Protein AF-A0A259PME0-F1 (afdb_monomer_lite)

Structure (mmCIF, N/CA/C/O backbone):
data_AF-A0A259PME0-F1
#
_entry.id   AF-A0A259PME0-F1
#
loop_
_atom_site.group_PDB
_atom_site.id
_atom_site.type_symbol
_atom_site.label_atom_id
_atom_site.label_alt_id
_atom_site.label_comp_id
_atom_site.label_asym_id
_atom_site.label_entity_id
_atom_site.label_seq_id
_atom_site.pdbx_PDB_ins_code
_atom_site.Cartn_x
_atom_site.Cartn_y
_atom_site.Cartn_z
_atom_site.occupancy
_atom_site.B_iso_or_equiv
_atom_site.auth_seq_id
_atom_site.auth_comp_id
_atom_site.auth_asym_id
_atom_site.auth_atom_id
_atom_site.pdbx_PDB_model_num
ATOM 1 N N . MET A 1 1 ? 50.983 -9.023 -25.231 1.00 51.34 1 MET A N 1
ATOM 2 C CA . MET A 1 1 ? 50.658 -7.754 -24.543 1.00 51.34 1 MET A CA 1
ATOM 3 C C . MET A 1 1 ? 49.370 -7.210 -25.160 1.00 51.34 1 MET A C 1
ATOM 5 O O . MET A 1 1 ? 49.412 -6.397 -26.072 1.00 51.34 1 MET A O 1
ATOM 9 N N . SER A 1 2 ? 48.228 -7.770 -24.757 1.00 60.22 2 SER A N 1
ATOM 10 C CA . SER A 1 2 ? 46.908 -7.539 -25.363 1.00 60.22 2 SER A CA 1
ATOM 11 C C . SER A 1 2 ? 46.175 -6.479 -24.543 1.00 60.22 2 SER A C 1
ATOM 13 O O . SER A 1 2 ? 45.807 -6.727 -23.398 1.00 60.22 2 SER A O 1
ATOM 15 N N . ARG A 1 3 ? 46.016 -5.272 -25.091 1.00 65.44 3 ARG A N 1
ATOM 16 C CA . ARG A 1 3 ? 45.240 -4.211 -24.440 1.00 65.44 3 ARG A CA 1
ATOM 17 C C . ARG A 1 3 ? 43.755 -4.542 -24.592 1.00 65.44 3 ARG A C 1
ATOM 19 O O . ARG A 1 3 ? 43.238 -4.511 -25.703 1.00 65.44 3 ARG A O 1
ATOM 26 N N . HIS A 1 4 ? 43.091 -4.867 -23.486 1.00 63.72 4 HIS A N 1
ATOM 27 C CA . HIS A 1 4 ? 41.632 -4.860 -23.413 1.00 63.72 4 HIS A CA 1
ATOM 28 C C . HIS A 1 4 ? 41.156 -3.413 -23.616 1.00 63.72 4 HIS A C 1
ATOM 30 O O . HIS A 1 4 ? 41.582 -2.544 -22.851 1.00 63.72 4 HIS A O 1
ATOM 36 N N . PRO A 1 5 ? 40.312 -3.113 -24.617 1.00 66.19 5 PRO A N 1
ATOM 37 C CA . PRO A 1 5 ? 39.682 -1.808 -24.701 1.00 66.19 5 PRO A CA 1
ATOM 38 C C . PRO A 1 5 ? 38.710 -1.678 -23.525 1.00 66.19 5 PRO A C 1
ATOM 40 O O . PRO A 1 5 ? 37.738 -2.425 -23.406 1.00 66.19 5 PRO A O 1
ATOM 43 N N . SER A 1 6 ? 39.009 -0.745 -22.629 1.00 60.91 6 SER A N 1
ATOM 44 C CA . SER A 1 6 ? 38.092 -0.246 -21.615 1.00 60.91 6 SER A CA 1
ATOM 45 C C . SER A 1 6 ? 36.872 0.338 -22.326 1.00 60.91 6 SER A C 1
ATOM 47 O O . SER A 1 6 ? 36.961 1.355 -23.010 1.00 60.91 6 SER A O 1
ATOM 49 N N . GLN A 1 7 ? 35.731 -0.338 -22.200 1.00 65.56 7 GLN A N 1
ATOM 50 C CA . GLN A 1 7 ? 34.450 0.175 -22.670 1.00 65.56 7 GLN A CA 1
ATOM 51 C C . GLN A 1 7 ? 34.042 1.335 -21.761 1.00 65.56 7 GLN A C 1
ATOM 53 O O . GLN A 1 7 ? 33.432 1.139 -20.713 1.00 65.56 7 GLN A O 1
ATOM 58 N N . THR A 1 8 ? 34.430 2.552 -22.130 1.00 60.94 8 THR A N 1
ATOM 59 C CA . THR A 1 8 ? 33.893 3.768 -21.522 1.00 60.94 8 THR A CA 1
ATOM 60 C C . THR A 1 8 ? 32.393 3.793 -21.818 1.00 60.94 8 THR A C 1
ATOM 62 O O . THR A 1 8 ? 32.030 3.727 -22.997 1.00 60.94 8 THR A O 1
ATOM 65 N N . PRO A 1 9 ? 31.502 3.861 -20.814 1.00 61.31 9 PRO A N 1
ATOM 66 C CA . PRO A 1 9 ? 30.078 3.918 -21.083 1.00 61.31 9 PRO A CA 1
ATOM 67 C C . PRO A 1 9 ? 29.798 5.253 -21.768 1.00 61.31 9 PRO A C 1
ATOM 69 O O . 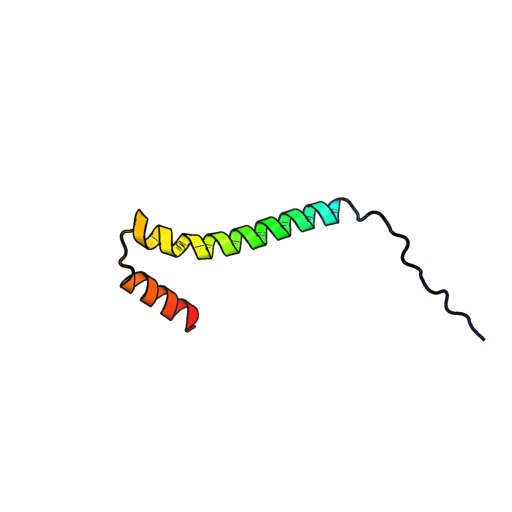PRO A 1 9 ? 29.814 6.313 -21.143 1.00 61.31 9 PRO A O 1
ATOM 72 N N . ALA A 1 10 ? 29.576 5.212 -23.081 1.00 64.12 10 ALA A N 1
ATOM 73 C CA . ALA A 1 10 ? 28.927 6.308 -23.771 1.00 64.12 10 ALA A CA 1
ATOM 74 C C . ALA A 1 10 ? 27.590 6.525 -23.055 1.0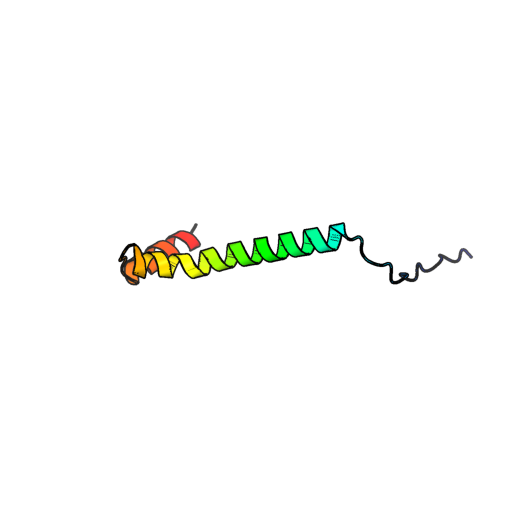0 64.12 10 ALA A C 1
ATOM 76 O O . ALA A 1 10 ? 26.835 5.563 -22.881 1.00 64.12 10 ALA A O 1
ATOM 77 N N . LEU A 1 11 ? 27.325 7.753 -22.599 1.00 62.91 11 LEU A N 1
ATOM 78 C CA . LEU A 1 11 ? 26.048 8.179 -22.019 1.00 62.91 11 LEU A CA 1
ATOM 79 C C . LEU A 1 11 ? 24.957 8.021 -23.086 1.00 62.91 11 LEU A C 1
ATOM 81 O O . LEU A 1 11 ? 24.572 8.956 -23.784 1.00 62.91 11 LEU A O 1
ATOM 85 N N . THR A 1 12 ? 24.530 6.782 -23.281 1.00 66.94 12 THR A N 1
ATOM 86 C CA . THR A 1 12 ? 23.614 6.380 -24.331 1.00 66.94 12 THR A CA 1
ATOM 87 C C . THR A 1 12 ? 22.229 6.676 -23.801 1.00 66.94 12 THR A C 1
ATOM 89 O O . THR A 1 12 ? 21.851 6.215 -22.724 1.00 66.94 12 THR A O 1
ATOM 92 N N . ARG A 1 13 ? 21.478 7.497 -24.532 1.00 80.25 13 ARG A N 1
ATOM 93 C CA . ARG A 1 13 ? 20.093 7.823 -24.201 1.00 80.25 13 ARG A CA 1
ATOM 94 C C . ARG A 1 13 ? 19.315 6.524 -23.971 1.00 80.25 13 ARG A C 1
ATOM 96 O O . ARG A 1 13 ? 19.211 5.707 -24.884 1.00 80.25 13 ARG A O 1
ATOM 103 N N . LEU A 1 14 ? 18.786 6.344 -22.760 1.00 84.81 14 LEU A N 1
ATOM 104 C CA . LEU A 1 14 ? 17.996 5.164 -22.409 1.00 84.81 14 LEU A CA 1
ATOM 105 C C . LEU A 1 14 ? 16.817 5.005 -23.390 1.00 84.81 14 LEU A C 1
ATOM 107 O O . LEU A 1 14 ? 16.150 6.002 -23.700 1.00 84.81 14 LEU A O 1
ATOM 111 N N . PRO A 1 15 ? 16.537 3.783 -23.880 1.00 90.31 15 PRO A N 1
ATOM 112 C CA . PRO A 1 15 ? 15.409 3.535 -24.768 1.00 90.31 15 PRO A CA 1
ATOM 113 C C . PRO A 1 15 ? 14.089 3.994 -24.140 1.00 90.31 15 PRO A C 1
ATOM 115 O O . PRO A 1 15 ? 13.856 3.802 -22.947 1.00 90.31 15 PRO A O 1
ATOM 118 N N . ARG A 1 16 ? 13.186 4.558 -24.952 1.00 91.19 16 ARG A N 1
ATOM 119 C CA . ARG A 1 16 ? 11.878 5.065 -24.483 1.00 91.19 16 ARG A CA 1
ATOM 120 C C . ARG A 1 16 ? 11.064 4.005 -23.731 1.00 91.19 16 ARG A C 1
ATOM 122 O O . ARG A 1 16 ? 10.358 4.342 -22.790 1.00 91.19 16 ARG A O 1
ATOM 129 N N . THR A 1 17 ? 11.193 2.737 -24.113 1.00 95.25 17 THR A N 1
ATOM 130 C CA . THR A 1 17 ? 10.518 1.611 -23.455 1.00 95.25 17 THR A CA 1
ATOM 131 C C . THR A 1 17 ? 10.960 1.426 -22.004 1.00 95.25 17 THR A C 1
ATOM 133 O O . THR A 1 17 ? 10.125 1.122 -21.163 1.00 95.25 17 THR A O 1
ATOM 136 N N . VAL A 1 18 ? 12.237 1.667 -21.685 1.00 94.06 18 VAL A N 1
ATOM 137 C CA . VAL A 1 18 ? 12.746 1.566 -20.305 1.00 94.06 18 VAL A CA 1
ATOM 138 C C . VAL A 1 18 ? 12.105 2.634 -19.421 1.00 94.06 18 VAL A C 1
ATOM 140 O O . VAL A 1 18 ? 11.698 2.337 -18.305 1.00 94.06 18 VAL A O 1
ATOM 143 N N . TRP A 1 19 ? 11.932 3.851 -19.942 1.00 94.62 19 TRP A N 1
ATOM 144 C CA . TRP A 1 19 ? 11.218 4.918 -19.235 1.00 94.62 19 TRP A CA 1
ATOM 145 C C . TRP A 1 19 ? 9.749 4.575 -18.980 1.00 94.62 19 TRP A C 1
ATOM 147 O O . TRP A 1 19 ? 9.263 4.776 -17.871 1.00 94.62 19 TRP A O 1
ATOM 157 N N . LEU A 1 20 ? 9.052 4.029 -19.981 1.00 97.06 20 LEU A N 1
ATOM 158 C CA . LEU A 1 20 ? 7.656 3.611 -19.828 1.00 97.06 20 LEU A CA 1
ATOM 159 C C . LEU A 1 20 ? 7.514 2.475 -18.806 1.00 97.06 20 LEU A C 1
ATOM 161 O O . LEU A 1 20 ? 6.673 2.569 -17.918 1.00 97.06 20 LEU A O 1
ATOM 165 N N . LEU A 1 21 ? 8.359 1.442 -18.888 1.00 97.06 21 LEU A N 1
ATOM 166 C CA . LEU A 1 21 ? 8.360 0.335 -17.928 1.00 97.06 21 LEU A CA 1
ATOM 167 C C . LEU A 1 21 ? 8.738 0.796 -16.517 1.00 97.06 21 LEU A C 1
ATOM 169 O O . LEU A 1 21 ? 8.140 0.325 -15.557 1.00 97.06 21 LEU A O 1
ATOM 173 N N . GLY A 1 22 ? 9.665 1.748 -16.386 1.00 96.81 22 GLY A N 1
ATOM 174 C CA . GLY A 1 22 ? 10.009 2.354 -15.100 1.00 96.81 22 GLY A CA 1
ATOM 175 C C . GLY A 1 22 ? 8.821 3.075 -14.463 1.00 96.81 22 GLY A C 1
ATOM 176 O O . GLY A 1 22 ? 8.566 2.903 -13.278 1.00 96.81 22 GLY A O 1
ATOM 177 N N . TRP A 1 23 ? 8.045 3.820 -15.253 1.00 97.94 23 TRP A N 1
ATOM 178 C CA . TRP A 1 23 ? 6.831 4.483 -14.767 1.00 97.94 23 TRP A CA 1
ATOM 179 C C . TRP A 1 23 ? 5.741 3.492 -14.371 1.00 97.94 23 TRP A C 1
ATOM 181 O O . TRP A 1 23 ? 5.140 3.633 -13.312 1.00 97.94 23 TRP A O 1
ATOM 191 N N . VAL A 1 24 ? 5.518 2.462 -15.189 1.00 97.50 24 VAL A N 1
ATOM 192 C CA . VAL A 1 24 ? 4.571 1.389 -14.861 1.00 97.50 24 VAL A CA 1
ATOM 193 C C . VAL A 1 24 ? 4.981 0.687 -13.568 1.00 97.50 24 VAL A C 1
ATOM 195 O O . VAL A 1 24 ? 4.140 0.505 -12.697 1.00 97.50 24 VAL A O 1
ATOM 198 N N . SER A 1 25 ? 6.263 0.353 -13.411 1.00 97.31 25 SER A N 1
ATOM 199 C CA . SER A 1 25 ? 6.787 -0.274 -12.196 1.00 97.31 25 SER A CA 1
ATOM 200 C C . SER A 1 25 ? 6.624 0.624 -10.973 1.00 97.31 25 SER A C 1
ATOM 202 O O . SER A 1 25 ? 6.207 0.140 -9.930 1.00 97.31 25 SER A O 1
ATOM 204 N N . LEU A 1 26 ? 6.922 1.920 -11.098 1.00 97.69 26 LEU A N 1
ATOM 205 C CA . LEU A 1 26 ? 6.764 2.879 -10.005 1.00 97.69 26 LEU A CA 1
ATOM 206 C C . LEU A 1 26 ? 5.301 2.982 -9.567 1.00 97.69 26 LEU A C 1
ATOM 208 O O . LEU A 1 26 ? 5.005 2.929 -8.379 1.00 97.69 26 LEU A O 1
ATOM 212 N N . PHE A 1 27 ? 4.377 3.124 -10.520 1.00 97.50 27 PHE A N 1
ATOM 213 C CA . PHE A 1 27 ? 2.953 3.198 -10.200 1.00 97.50 27 PHE A CA 1
ATOM 214 C C . PHE A 1 27 ? 2.411 1.888 -9.644 1.00 97.50 27 PHE A C 1
ATOM 216 O O . PHE A 1 27 ? 1.548 1.921 -8.773 1.00 97.50 27 PHE A O 1
ATOM 223 N N . MET A 1 28 ? 2.913 0.753 -10.124 1.00 96.25 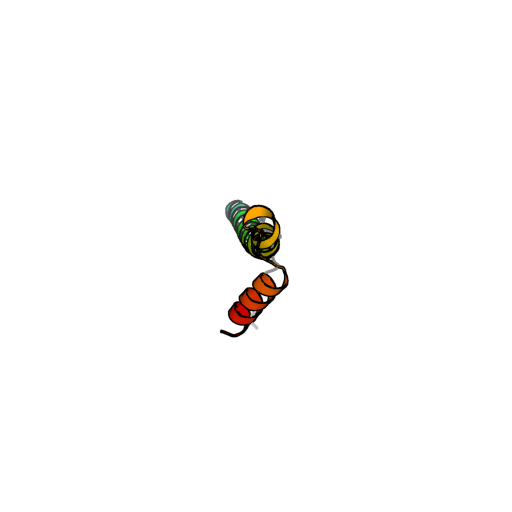28 MET A N 1
ATOM 224 C CA . MET A 1 28 ? 2.567 -0.554 -9.582 1.00 96.25 28 MET A CA 1
ATOM 225 C C . MET A 1 28 ? 2.981 -0.657 -8.111 1.00 96.25 28 MET A C 1
ATOM 227 O O . MET A 1 28 ? 2.133 -0.966 -7.280 1.00 96.25 28 MET A O 1
ATOM 231 N N . ASP A 1 29 ? 4.238 -0.335 -7.800 1.00 96.00 29 ASP A N 1
ATOM 232 C CA . ASP A 1 29 ? 4.800 -0.395 -6.445 1.00 96.00 29 ASP A CA 1
ATOM 233 C C . ASP A 1 29 ? 4.080 0.566 -5.486 1.00 96.00 29 ASP A C 1
ATOM 235 O O . ASP A 1 29 ? 3.588 0.175 -4.426 1.00 96.00 29 ASP A O 1
ATOM 239 N N . MET A 1 30 ? 3.887 1.814 -5.926 1.00 96.62 30 MET A N 1
ATOM 240 C CA . MET A 1 30 ? 3.133 2.810 -5.169 1.00 96.62 30 MET A CA 1
ATOM 241 C C . MET A 1 30 ? 1.686 2.359 -4.934 1.00 96.62 30 MET A C 1
ATOM 243 O O . MET A 1 30 ? 1.160 2.529 -3.840 1.00 96.62 30 MET A O 1
ATOM 247 N N . SER A 1 31 ? 1.025 1.773 -5.937 1.00 95.94 31 SER A N 1
ATOM 248 C CA . SER A 1 31 ? -0.353 1.300 -5.788 1.00 95.94 31 SER A CA 1
ATOM 249 C C . SER A 1 31 ? -0.462 0.167 -4.774 1.00 95.94 31 SER A C 1
ATOM 251 O O . SER A 1 31 ? -1.430 0.150 -4.015 1.00 95.94 31 SER A O 1
ATOM 253 N N . SER A 1 32 ? 0.481 -0.779 -4.762 1.00 94.50 32 SER A N 1
ATOM 254 C CA . SER A 1 32 ? 0.460 -1.863 -3.777 1.00 94.50 32 SER A CA 1
ATOM 255 C C . SER A 1 32 ? 0.644 -1.340 -2.358 1.00 94.50 32 SER A C 1
ATOM 257 O O . SER A 1 32 ? -0.106 -1.751 -1.473 1.00 94.50 32 SER A O 1
ATOM 259 N N . GLU A 1 33 ? 1.553 -0.389 -2.149 1.00 95.44 33 GLU A N 1
ATOM 260 C CA . GLU A 1 33 ? 1.804 0.183 -0.823 1.00 95.44 33 GLU A CA 1
ATOM 261 C C . GLU A 1 33 ? 0.621 1.036 -0.331 1.00 95.44 33 GLU A C 1
ATOM 263 O O . GLU A 1 33 ? 0.209 0.955 0.826 1.00 95.44 33 GLU A O 1
ATOM 268 N N . LEU A 1 34 ? -0.014 1.802 -1.229 1.00 96.00 34 LEU A N 1
ATOM 269 C CA . LEU A 1 34 ? -1.198 2.601 -0.893 1.00 96.00 34 LEU A CA 1
ATOM 270 C C . LEU A 1 34 ? -2.387 1.741 -0.450 1.00 96.00 34 LEU A C 1
ATOM 272 O O . LEU A 1 34 ? -3.113 2.136 0.459 1.00 96.00 34 LEU A O 1
ATOM 276 N N . ILE A 1 35 ? -2.609 0.578 -1.069 1.00 93.50 35 ILE A N 1
ATOM 277 C CA . ILE A 1 35 ? -3.711 -0.317 -0.683 1.00 93.50 35 ILE A CA 1
ATOM 278 C C . ILE A 1 35 ? -3.500 -0.842 0.739 1.00 93.50 35 ILE A C 1
ATOM 280 O O . ILE A 1 35 ? -4.451 -0.835 1.521 1.00 93.50 35 ILE A O 1
ATOM 284 N N . HIS A 1 36 ? -2.270 -1.229 1.087 1.00 91.44 36 HIS A N 1
ATOM 285 C CA . HIS A 1 36 ? -1.939 -1.664 2.445 1.00 91.44 36 HIS A CA 1
ATOM 286 C C . HIS A 1 36 ? -2.168 -0.537 3.461 1.00 91.44 36 HIS A C 1
ATOM 288 O O . HIS A 1 36 ? -2.783 -0.770 4.496 1.00 91.44 36 HIS A O 1
ATOM 294 N N . ALA A 1 37 ? -1.802 0.706 3.131 1.00 91.06 37 ALA A N 1
ATOM 295 C CA . ALA A 1 37 ? -2.039 1.856 4.006 1.00 91.06 37 ALA A CA 1
ATOM 296 C C . ALA A 1 37 ? -3.529 2.243 4.151 1.00 91.06 37 ALA A C 1
ATOM 298 O O . ALA A 1 37 ? -3.953 2.726 5.202 1.00 91.06 37 ALA A O 1
ATOM 299 N N . VAL A 1 38 ? -4.339 2.069 3.101 1.00 95.69 38 VAL A N 1
ATOM 300 C CA . VAL A 1 38 ? -5.752 2.499 3.078 1.00 95.69 38 VAL A CA 1
ATOM 301 C C . VAL A 1 38 ? -6.702 1.433 3.630 1.00 95.69 38 VAL A C 1
ATOM 303 O O . VAL A 1 38 ? -7.773 1.777 4.137 1.00 95.69 38 VAL A O 1
ATOM 306 N N . LEU A 1 39 ? -6.339 0.151 3.577 1.00 94.81 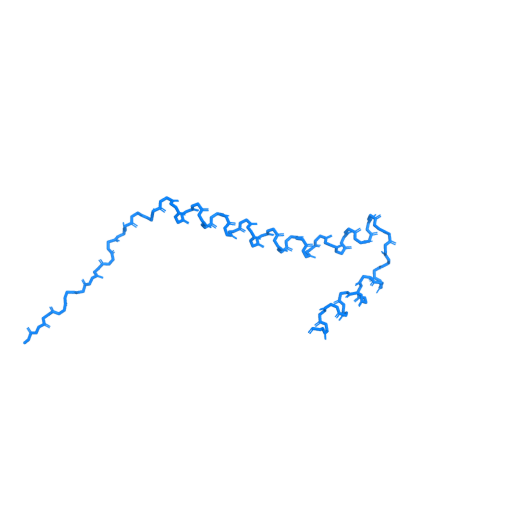39 LEU A N 1
ATOM 307 C CA . LEU A 1 39 ? -7.192 -0.952 4.024 1.00 94.81 39 LEU A CA 1
ATOM 308 C C . LEU A 1 39 ? -7.665 -0.807 5.491 1.00 94.81 39 LEU A C 1
ATOM 310 O O . LEU A 1 39 ? -8.878 -0.903 5.713 1.00 94.81 39 LEU A O 1
ATOM 314 N N . PRO A 1 40 ? -6.803 -0.484 6.479 1.00 93.38 40 PRO A N 1
ATOM 315 C CA . PRO A 1 40 ? -7.235 -0.264 7.864 1.00 93.38 40 PRO A CA 1
ATOM 316 C C . PRO A 1 40 ? -8.209 0.915 8.002 1.00 93.38 40 PRO A C 1
ATOM 318 O O . PRO A 1 40 ? -9.178 0.872 8.768 1.00 93.38 40 PRO A O 1
ATOM 321 N N . VAL A 1 41 ? -7.995 1.973 7.214 1.00 95.25 41 VAL A N 1
ATOM 322 C CA . VAL A 1 41 ? -8.876 3.148 7.188 1.00 95.25 41 VAL A CA 1
ATOM 323 C C . VAL A 1 41 ? -10.248 2.765 6.638 1.00 95.25 41 VAL A C 1
ATOM 325 O O . VAL A 1 41 ? -11.266 3.129 7.221 1.00 95.25 41 VAL A O 1
ATOM 328 N N . TYR A 1 42 ? -10.310 1.976 5.566 1.00 95.62 42 TYR A N 1
ATOM 329 C CA . TYR A 1 42 ? -11.573 1.482 5.013 1.00 95.62 42 TYR A CA 1
ATOM 330 C C . TYR A 1 42 ? -12.331 0.593 6.010 1.00 95.62 42 TYR A C 1
ATOM 332 O O . TYR A 1 42 ? -13.535 0.765 6.217 1.00 95.62 42 TYR A O 1
ATOM 340 N N . MET A 1 43 ? -11.618 -0.316 6.678 1.00 96.19 43 MET A N 1
ATOM 341 C CA . MET A 1 43 ? -12.182 -1.202 7.695 1.00 96.19 43 MET A CA 1
ATOM 342 C C . MET A 1 43 ? -12.835 -0.431 8.847 1.00 96.19 43 MET A C 1
ATOM 344 O O . MET A 1 43 ? -13.936 -0.774 9.271 1.00 96.19 43 MET A O 1
ATOM 348 N N . THR A 1 44 ? -12.197 0.631 9.332 1.00 96.50 44 THR A N 1
ATOM 349 C CA . THR A 1 44 ? -12.717 1.415 10.464 1.00 96.50 44 THR A CA 1
ATOM 350 C C . THR A 1 44 ? -13.793 2.423 10.061 1.00 96.50 44 THR A C 1
ATOM 352 O O . THR A 1 44 ? -14.747 2.630 10.807 1.00 96.50 44 THR A O 1
ATOM 355 N N . THR A 1 45 ? -13.677 3.038 8.880 1.00 96.31 45 THR A N 1
ATOM 356 C CA . THR A 1 45 ? -14.564 4.140 8.462 1.00 96.31 45 THR A CA 1
ATOM 357 C C . THR A 1 45 ? -15.781 3.685 7.664 1.00 96.31 45 THR A C 1
ATOM 359 O O . THR A 1 45 ? -16.868 4.219 7.865 1.00 96.31 45 THR A O 1
ATOM 362 N N . VAL A 1 46 ? -15.620 2.707 6.767 1.00 96.56 46 VAL A N 1
ATOM 363 C CA . VAL A 1 46 ? -16.694 2.246 5.872 1.00 96.56 46 VAL A CA 1
ATOM 364 C C . VAL A 1 46 ? -17.365 0.997 6.423 1.00 96.56 46 VAL A C 1
ATOM 366 O O . VAL A 1 46 ? -18.590 0.924 6.451 1.00 96.56 46 VAL A O 1
ATOM 369 N N . LEU A 1 47 ? -16.575 0.021 6.882 1.00 95.50 47 LEU A N 1
ATOM 370 C CA . LEU A 1 47 ? -17.110 -1.218 7.458 1.00 95.50 47 LEU A CA 1
ATOM 371 C C . LEU A 1 47 ? -17.472 -1.079 8.946 1.00 95.50 47 LEU A C 1
ATOM 373 O O . LEU A 1 47 ? -18.167 -1.939 9.482 1.00 95.50 47 LEU A O 1
ATOM 377 N N . GLY A 1 48 ? -17.024 -0.009 9.612 1.00 95.06 48 GLY A N 1
ATOM 378 C CA . GLY A 1 48 ? -17.325 0.260 11.021 1.00 95.06 48 GLY A CA 1
ATOM 379 C C . GLY A 1 48 ? -16.645 -0.698 12.002 1.00 95.06 48 GLY A C 1
ATOM 380 O O . GLY A 1 48 ? -17.114 -0.862 13.130 1.00 95.06 48 GLY A O 1
ATOM 381 N N . LEU A 1 49 ? -15.562 -1.363 11.589 1.00 96.62 49 LEU A N 1
ATOM 382 C CA . LEU A 1 49 ? -14.802 -2.249 12.465 1.00 96.62 49 LEU A CA 1
ATOM 383 C C . LEU A 1 49 ? -14.086 -1.447 13.554 1.00 96.62 49 LEU A C 1
ATOM 385 O O . LEU A 1 49 ? -13.584 -0.347 13.328 1.00 96.62 49 LEU A O 1
ATOM 389 N N . SER A 1 50 ? -14.006 -2.026 14.753 1.00 95.69 50 SER A N 1
ATOM 390 C CA . SER A 1 50 ? -13.241 -1.419 15.840 1.00 95.69 50 SER A CA 1
ATOM 391 C C . SER A 1 50 ? -11.735 -1.516 15.576 1.00 95.69 50 SER A C 1
ATOM 393 O O . SER A 1 50 ? -11.268 -2.480 14.967 1.00 95.69 50 SER A O 1
ATOM 395 N N . VAL A 1 51 ? -10.958 -0.563 16.103 1.00 94.38 51 VAL A N 1
ATOM 396 C CA . VAL A 1 51 ? -9.485 -0.569 15.997 1.00 94.38 51 VAL A CA 1
ATOM 397 C C . VAL A 1 51 ? -8.878 -1.846 16.597 1.00 94.38 51 VAL A C 1
AT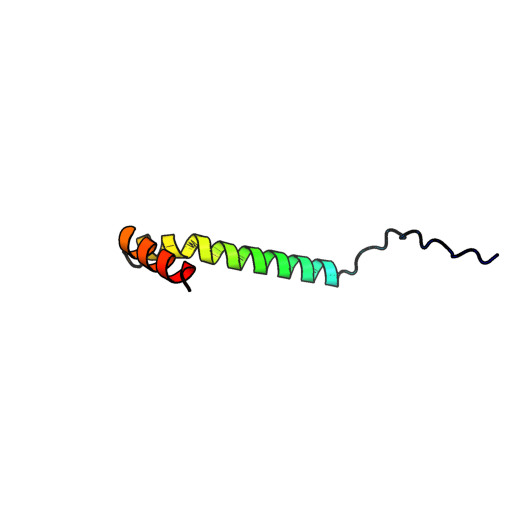OM 399 O O . VAL A 1 51 ? -7.923 -2.383 16.048 1.00 94.38 51 VAL A O 1
ATOM 402 N N . LEU A 1 52 ? -9.471 -2.387 17.670 1.00 96.38 52 LEU A N 1
ATOM 403 C CA . LEU A 1 52 ? -9.058 -3.670 18.257 1.00 96.38 52 LEU A CA 1
ATOM 404 C C . LEU A 1 52 ? -9.241 -4.838 17.282 1.00 96.38 52 LEU A C 1
ATOM 406 O O . LEU A 1 52 ? -8.371 -5.698 17.178 1.00 96.38 52 LEU A O 1
ATOM 410 N N . THR A 1 53 ? -10.366 -4.870 16.563 1.00 95.19 53 THR A N 1
ATOM 411 C CA . THR A 1 53 ? -10.644 -5.908 15.563 1.00 95.19 53 THR A CA 1
ATOM 412 C C . THR A 1 53 ? -9.669 -5.820 14.394 1.00 95.19 53 THR A C 1
ATOM 414 O O . THR A 1 53 ? -9.145 -6.846 13.976 1.00 95.19 53 THR A O 1
ATOM 417 N N . VAL A 1 54 ? -9.394 -4.610 13.897 1.00 95.50 54 VAL A N 1
ATOM 418 C CA . VAL A 1 54 ? -8.428 -4.395 12.809 1.00 95.50 54 VAL A CA 1
ATOM 419 C C . VAL A 1 54 ? -7.026 -4.825 13.237 1.00 95.50 54 VAL A C 1
ATOM 421 O O . VAL A 1 54 ? -6.414 -5.615 12.531 1.00 95.50 54 VAL A O 1
ATOM 424 N N . GLY A 1 55 ? -6.570 -4.430 14.430 1.00 93.75 55 GLY A N 1
ATOM 425 C CA . GLY A 1 55 ? -5.263 -4.847 14.948 1.00 93.75 55 GLY A CA 1
ATOM 426 C C . GLY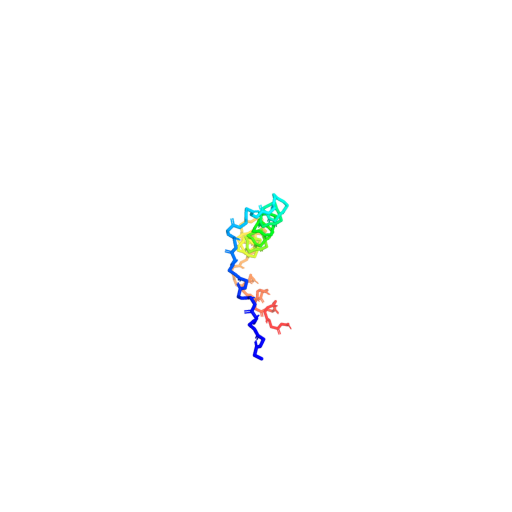 A 1 55 ? -5.136 -6.362 15.156 1.00 93.75 55 GLY A C 1
ATOM 427 O O . GLY A 1 55 ? -4.069 -6.924 14.936 1.00 93.75 55 GLY A O 1
ATOM 428 N N . PHE A 1 56 ? -6.220 -7.053 15.526 1.00 95.94 56 PHE A N 1
ATOM 429 C CA . PHE A 1 56 ? -6.222 -8.518 15.596 1.00 95.94 56 PHE A CA 1
ATOM 430 C C . PHE A 1 56 ? -6.099 -9.169 14.211 1.00 95.94 56 PHE A C 1
ATOM 432 O O . PHE A 1 56 ? -5.357 -10.135 14.051 1.00 95.94 56 PHE A O 1
ATOM 439 N N . VAL A 1 57 ? -6.805 -8.638 13.207 1.00 93.19 57 VAL A N 1
ATOM 440 C CA . VAL A 1 57 ? -6.732 -9.121 11.818 1.00 93.19 57 VAL A CA 1
ATOM 441 C C . VAL A 1 57 ? -5.335 -8.906 11.242 1.00 93.19 57 VAL A C 1
ATOM 443 O O . VAL A 1 57 ? -4.764 -9.839 10.686 1.00 93.19 57 VAL A O 1
ATOM 446 N N . GLU A 1 58 ? -4.779 -7.709 11.411 1.00 91.75 58 GLU A N 1
ATOM 447 C CA . GLU A 1 58 ? -3.440 -7.347 10.938 1.00 91.75 58 GLU A CA 1
ATOM 448 C C . GLU A 1 58 ? -2.365 -8.193 11.640 1.00 91.75 58 GLU A C 1
ATOM 450 O O . GLU A 1 58 ? -1.496 -8.760 10.985 1.00 91.75 58 GLU A O 1
ATOM 455 N N . GLY A 1 59 ? -2.511 -8.420 12.951 1.00 92.12 59 GLY A N 1
ATOM 456 C CA . GLY A 1 59 ? -1.617 -9.291 13.715 1.00 92.12 59 GLY A CA 1
ATOM 457 C C . GLY A 1 59 ? -1.648 -10.762 13.283 1.00 92.12 59 GLY A C 1
ATOM 458 O O . GLY A 1 59 ? -0.611 -11.417 13.290 1.00 92.12 59 GLY A O 1
ATOM 459 N N . ILE A 1 60 ? -2.806 -11.301 12.879 1.00 94.44 60 ILE A N 1
ATOM 460 C CA . ILE A 1 60 ? -2.875 -12.651 12.287 1.00 94.44 60 ILE A CA 1
ATOM 461 C C . ILE A 1 60 ? -2.265 -12.662 10.884 1.00 94.44 60 ILE A C 1
ATOM 463 O O . ILE A 1 60 ? -1.587 -13.627 10.530 1.00 94.44 60 ILE A O 1
ATOM 467 N N . ALA A 1 61 ? -2.509 -11.614 10.095 1.00 90.56 61 ALA A N 1
ATOM 468 C CA . ALA A 1 61 ? -2.003 -11.501 8.734 1.00 90.56 61 ALA A CA 1
ATOM 469 C C . ALA A 1 61 ? -0.467 -11.482 8.684 1.00 90.56 61 ALA A C 1
ATOM 471 O O . ALA A 1 61 ? 0.104 -12.106 7.800 1.00 90.56 61 ALA A O 1
ATOM 472 N N . GLU A 1 62 ? 0.197 -10.833 9.645 1.00 89.31 62 GLU A N 1
ATOM 473 C CA . GLU A 1 62 ? 1.664 -10.844 9.764 1.00 89.31 62 GLU A CA 1
ATOM 474 C C . GLU A 1 62 ? 2.226 -12.125 10.404 1.00 89.31 62 GLU A C 1
ATOM 476 O O . GLU A 1 62 ? 3.412 -12.420 10.266 1.00 89.31 62 GLU A O 1
ATOM 481 N N . ALA A 1 63 ? 1.403 -12.887 11.130 1.00 90.00 63 ALA A N 1
ATOM 482 C CA . ALA A 1 63 ? 1.846 -14.083 11.847 1.00 90.00 63 ALA A CA 1
ATOM 483 C C . ALA A 1 63 ? 1.917 -15.358 10.980 1.00 90.00 63 ALA A C 1
ATOM 485 O O . ALA A 1 63 ? 2.346 -16.396 11.491 1.00 90.00 63 ALA A O 1
ATOM 486 N N . THR A 1 64 ? 1.484 -15.307 9.713 1.00 67.56 64 THR A N 1
ATOM 487 C CA . THR A 1 64 ? 1.518 -16.432 8.753 1.00 67.56 64 THR A CA 1
ATOM 488 C C . THR A 1 64 ? 2.525 -16.167 7.645 1.00 67.56 64 THR A C 1
ATOM 490 O O . THR A 1 64 ? 3.339 -17.079 7.374 1.00 67.56 64 THR A O 1
#

Foldseek 3Di:
DDDDPDPDPDPDPPDPVVVVVVVVVVVVVVVVVVCVVCVLVCCCPVVVDDPVRSVVVVVVVVVD

Secondary structure (DSSP, 8-state):
-----------PPPPHHHHHHHHHHHHHHHHHHHHHHHHHHHHHHTS---HHHHHHHHHHHHT-

Sequence (64 aa):
MSRHPSQTPALTRLPRTVWLLGWVSLFMDMSSELIHAVLPVYMTTVLGLSVLTVGFVEGIAEAT

pLDDT: mean 87.95, std 13.13, range [51.34, 97.94]

Radius of gyration: 23.52 Å; chains: 1; bounding box: 68×25×44 Å